Protein AF-A0A060Z5H7-F1 (afdb_monomer_lite)

Foldseek 3Di:
DDDWPDPQQAATDFDPDPVRVVVRVVVCVVDVVSVVRNPVSNVVCCVCCVDPVNVVVVVVVVVVVVVD

pLDDT: mean 89.78, std 14.98, range [41.91, 98.12]

Structure (mmCIF, N/CA/C/O backbone):
data_AF-A0A060Z5H7-F1
#
_entry.id   AF-A0A060Z5H7-F1
#
loop_
_atom_site.group_PDB
_atom_site.id
_atom_site.type_symbol
_atom_site.label_atom_id
_atom_site.label_alt_id
_atom_site.label_comp_id
_atom_site.label_asym_id
_atom_site.label_entity_id
_atom_site.label_seq_id
_atom_site.pdbx_PDB_ins_code
_atom_site.Cartn_x
_atom_site.Cartn_y
_atom_site.Cartn_z
_atom_site.occupancy
_atom_site.B_iso_or_equiv
_atom_site.auth_seq_id
_atom_site.auth_comp_id
_atom_site.auth_asym_id
_atom_site.auth_atom_id
_atom_site.pdbx_PDB_model_num
ATOM 1 N N . LEU A 1 1 ? 18.296 -13.737 -11.774 1.00 46.16 1 LEU A N 1
ATOM 2 C CA . LEU A 1 1 ? 17.557 -12.488 -11.478 1.00 46.16 1 LEU A CA 1
ATOM 3 C C . LEU A 1 1 ? 17.568 -12.311 -9.968 1.00 46.16 1 LEU A C 1
ATOM 5 O O . LEU A 1 1 ? 16.893 -13.057 -9.272 1.00 46.16 1 LEU A O 1
ATOM 9 N N . VAL A 1 2 ? 18.473 -11.473 -9.469 1.00 41.91 2 VAL A N 1
ATOM 10 C CA . VAL A 1 2 ? 18.867 -11.424 -8.054 1.00 41.91 2 VAL A CA 1
ATOM 11 C C . VAL A 1 2 ? 17.932 -10.483 -7.283 1.00 41.91 2 VAL A C 1
ATOM 13 O O . VAL A 1 2 ? 17.721 -9.356 -7.712 1.00 41.91 2 VAL A O 1
ATOM 16 N N . GLY A 1 3 ? 17.387 -10.943 -6.152 1.00 45.78 3 GLY A N 1
ATOM 17 C CA . GLY A 1 3 ? 17.071 -10.078 -5.003 1.00 45.78 3 GLY A CA 1
ATOM 18 C C . GLY A 1 3 ? 15.629 -9.613 -4.766 1.00 45.78 3 GLY A C 1
ATOM 19 O O . GLY A 1 3 ? 15.324 -9.214 -3.649 1.00 45.78 3 GLY A O 1
ATOM 20 N N . ALA A 1 4 ? 14.701 -9.689 -5.722 1.00 46.72 4 ALA A N 1
ATOM 21 C CA . ALA A 1 4 ? 13.336 -9.216 -5.460 1.00 46.72 4 ALA A CA 1
ATOM 22 C C . ALA A 1 4 ? 12.551 -10.209 -4.577 1.00 46.72 4 ALA A C 1
ATOM 24 O O . ALA A 1 4 ? 12.216 -11.315 -5.011 1.00 46.72 4 ALA A O 1
ATOM 25 N N . ARG A 1 5 ? 12.233 -9.816 -3.336 1.00 49.53 5 ARG A N 1
ATOM 26 C CA . ARG A 1 5 ? 11.270 -10.531 -2.486 1.00 49.53 5 ARG A CA 1
ATOM 27 C C . ARG A 1 5 ? 9.866 -10.024 -2.833 1.00 49.53 5 ARG A C 1
ATOM 29 O O . ARG A 1 5 ? 9.490 -8.902 -2.509 1.00 49.53 5 ARG A O 1
ATOM 36 N N . TRP A 1 6 ? 9.108 -10.847 -3.549 1.00 52.84 6 TRP A N 1
ATOM 37 C CA . TRP A 1 6 ? 7.817 -10.472 -4.127 1.00 52.84 6 TRP A CA 1
ATOM 38 C C . TRP A 1 6 ? 6.692 -10.495 -3.077 1.00 52.84 6 TRP A C 1
ATOM 40 O O . TRP A 1 6 ? 6.300 -11.566 -2.624 1.00 52.84 6 TRP A O 1
ATOM 50 N N . TYR A 1 7 ? 6.126 -9.332 -2.738 1.00 59.97 7 TYR A N 1
ATOM 51 C CA . TYR A 1 7 ? 4.869 -9.204 -1.977 1.00 59.97 7 TYR A CA 1
ATOM 52 C C . TYR A 1 7 ? 3.690 -9.047 -2.943 1.00 59.97 7 TYR A C 1
ATOM 54 O O . TYR A 1 7 ? 3.004 -8.029 -2.976 1.00 59.97 7 TYR A O 1
ATOM 62 N N . TRP A 1 8 ? 3.504 -10.080 -3.763 1.00 60.81 8 TRP A N 1
ATOM 63 C CA . TRP A 1 8 ? 2.600 -10.136 -4.916 1.00 60.81 8 TRP A CA 1
ATOM 64 C C . TRP A 1 8 ? 1.154 -9.706 -4.635 1.00 60.81 8 TRP A C 1
ATOM 66 O O . TRP A 1 8 ? 0.471 -9.299 -5.567 1.00 60.81 8 TRP A O 1
ATOM 76 N N . GLU A 1 9 ? 0.698 -9.744 -3.382 1.00 78.94 9 GLU A N 1
ATOM 77 C CA . GLU A 1 9 ? -0.665 -9.344 -3.041 1.00 78.94 9 GLU A CA 1
ATOM 78 C C . GLU A 1 9 ? -0.906 -7.840 -3.209 1.00 78.94 9 GLU A C 1
ATOM 80 O O . GLU A 1 9 ? -1.894 -7.473 -3.824 1.00 78.94 9 GLU A O 1
ATOM 85 N N . THR A 1 10 ? -0.039 -6.950 -2.707 1.00 92.12 10 THR A N 1
ATOM 86 C CA . THR A 1 10 ? -0.368 -5.505 -2.647 1.00 92.12 10 THR A CA 1
ATOM 87 C C . THR A 1 10 ? 0.698 -4.565 -3.198 1.00 92.12 10 THR A C 1
ATOM 89 O O . THR A 1 10 ? 0.473 -3.356 -3.225 1.00 92.12 10 THR A O 1
ATOM 92 N N . GLY A 1 11 ? 1.880 -5.055 -3.581 1.00 92.12 11 GLY A N 1
ATOM 93 C CA . GLY A 1 11 ? 2.995 -4.170 -3.919 1.00 92.12 11 GLY A CA 1
ATOM 94 C C . GLY A 1 11 ? 4.267 -4.883 -4.369 1.00 92.12 11 GLY A C 1
ATOM 95 O O . GLY A 1 11 ? 4.365 -6.106 -4.387 1.00 92.12 11 GLY A O 1
ATOM 96 N N . PHE A 1 12 ? 5.280 -4.093 -4.708 1.00 91.94 12 PHE A N 1
ATOM 97 C CA . PHE A 1 12 ? 6.645 -4.585 -4.856 1.00 91.94 12 PHE A CA 1
ATOM 98 C C . PHE A 1 12 ? 7.508 -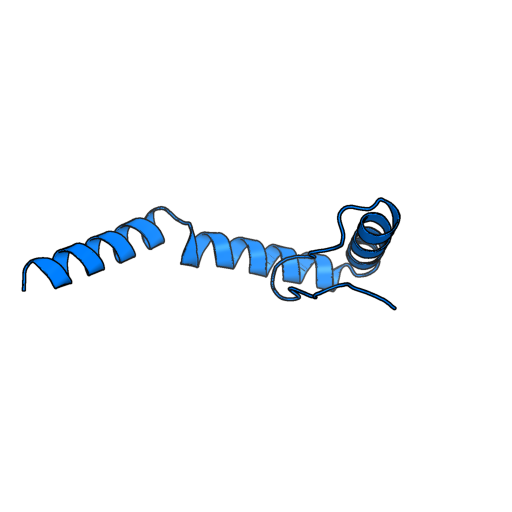4.007 -3.745 1.00 91.94 12 PHE A C 1
ATOM 100 O O . PHE A 1 12 ? 7.397 -2.828 -3.419 1.00 91.94 12 PHE A O 1
ATOM 107 N N . LEU A 1 13 ? 8.386 -4.844 -3.200 1.00 91.19 13 LEU A N 1
ATOM 108 C CA . LEU A 1 13 ? 9.564 -4.390 -2.481 1.00 91.19 13 LEU A CA 1
ATOM 109 C C . LEU A 1 13 ? 10.777 -4.778 -3.317 1.00 91.19 13 LEU A C 1
ATOM 111 O O . LEU A 1 13 ? 10.851 -5.887 -3.853 1.00 91.19 13 LEU A O 1
ATOM 115 N N . CYS A 1 14 ? 11.703 -3.845 -3.450 1.00 89.25 14 CYS A N 1
ATOM 116 C CA . CYS A 1 14 ? 12.935 -4.021 -4.193 1.00 89.25 14 CYS A CA 1
ATOM 117 C C . CYS A 1 14 ? 14.094 -3.416 -3.405 1.00 89.25 14 CYS A C 1
ATOM 119 O O . CYS A 1 14 ? 13.880 -2.653 -2.460 1.00 89.25 14 CYS A O 1
ATOM 121 N N . GLU A 1 15 ? 15.314 -3.749 -3.815 1.00 94.25 15 GLU A N 1
ATOM 122 C CA . GLU A 1 15 ? 16.498 -3.040 -3.338 1.00 94.25 15 GLU A CA 1
ATOM 123 C C . GLU A 1 15 ? 16.361 -1.533 -3.618 1.00 94.25 15 GLU A C 1
ATOM 125 O O . GLU A 1 15 ? 15.744 -1.153 -4.622 1.00 94.25 15 GLU A O 1
ATOM 130 N N . PRO A 1 16 ? 16.927 -0.660 -2.766 1.00 95.12 16 PRO A N 1
ATOM 131 C CA . PRO A 1 16 ? 16.832 0.789 -2.916 1.00 95.12 16 PRO A CA 1
ATOM 132 C C . PRO A 1 16 ? 17.802 1.311 -3.993 1.00 95.12 16 PRO A C 1
ATOM 134 O O . PRO A 1 16 ? 18.534 2.273 -3.773 1.00 95.12 16 PRO A O 1
ATOM 137 N N . THR A 1 17 ? 17.829 0.663 -5.159 1.00 96.81 17 THR A N 1
ATOM 138 C CA . THR A 1 17 ? 18.623 1.067 -6.323 1.00 96.81 17 THR A CA 1
ATOM 139 C C . THR A 1 17 ? 17.714 1.465 -7.479 1.00 96.81 17 THR A C 1
ATOM 141 O O . THR A 1 17 ? 16.576 0.999 -7.598 1.00 96.81 17 THR A O 1
ATOM 144 N N . ALA A 1 18 ? 18.220 2.335 -8.355 1.00 97.75 18 ALA A N 1
ATOM 145 C CA . ALA A 1 18 ? 17.466 2.809 -9.510 1.00 97.75 18 ALA A CA 1
ATOM 146 C C . ALA A 1 18 ? 17.094 1.657 -10.458 1.00 97.75 18 ALA A C 1
ATOM 148 O O . ALA A 1 18 ? 15.992 1.631 -11.003 1.00 97.75 18 ALA A O 1
ATOM 149 N N . GLU A 1 19 ? 17.987 0.681 -10.618 1.00 97.25 19 GLU A N 1
ATOM 150 C CA . GLU A 1 19 ? 17.794 -0.489 -11.472 1.00 97.25 19 GLU A CA 1
ATOM 151 C C . GLU A 1 19 ? 16.702 -1.410 -10.922 1.00 97.25 19 GLU A C 1
ATOM 153 O O . GLU A 1 19 ? 15.822 -1.847 -11.661 1.00 97.25 19 GLU A O 1
ATOM 158 N N . ALA A 1 20 ? 16.718 -1.697 -9.619 1.00 94.69 20 ALA A N 1
ATOM 159 C CA . ALA A 1 20 ? 15.718 -2.572 -9.017 1.00 94.69 20 ALA A CA 1
ATOM 160 C C . ALA A 1 20 ? 14.325 -1.919 -9.025 1.00 94.69 20 ALA A C 1
ATOM 162 O O . ALA A 1 20 ? 13.327 -2.586 -9.315 1.00 94.69 20 ALA A O 1
ATOM 163 N N . PHE A 1 21 ? 14.263 -0.606 -8.780 1.00 95.12 21 PHE A N 1
ATOM 164 C CA . PHE A 1 21 ? 13.026 0.165 -8.869 1.00 95.12 21 PHE A CA 1
ATOM 165 C C . PHE A 1 21 ? 12.479 0.222 -10.302 1.00 95.12 21 PHE A C 1
ATOM 167 O O . PHE A 1 21 ? 11.287 -0.017 -10.511 1.00 95.12 21 PHE A O 1
ATOM 174 N N . SER A 1 22 ? 13.328 0.492 -11.301 1.00 97.25 22 SER A N 1
ATOM 175 C CA . SER A 1 22 ? 12.889 0.587 -12.700 1.00 97.25 22 SER A CA 1
ATOM 176 C C . SER A 1 22 ? 12.322 -0.738 -13.213 1.00 97.25 22 SER A C 1
ATOM 178 O O . SER A 1 22 ? 11.268 -0.734 -13.847 1.00 97.25 22 SER A O 1
ATOM 180 N N . LEU A 1 23 ? 12.930 -1.871 -12.846 1.00 95.75 23 LEU A N 1
ATOM 181 C CA . LEU A 1 23 ? 12.421 -3.207 -13.173 1.00 95.75 23 LEU A CA 1
ATOM 182 C C . LEU A 1 23 ? 11.052 -3.489 -12.530 1.00 95.75 23 LEU A C 1
ATOM 184 O O . LEU A 1 23 ? 10.160 -4.045 -13.178 1.00 95.75 23 LEU A O 1
ATOM 188 N N . ALA A 1 24 ? 10.855 -3.100 -11.266 1.00 93.88 24 ALA A N 1
ATOM 189 C CA . ALA A 1 24 ? 9.565 -3.250 -10.589 1.00 93.88 24 ALA A CA 1
ATOM 190 C C . ALA A 1 24 ? 8.472 -2.392 -11.255 1.00 93.88 24 ALA A C 1
ATOM 192 O O . ALA A 1 24 ? 7.358 -2.868 -11.492 1.00 93.88 24 ALA A O 1
ATOM 193 N N . MET A 1 25 ? 8.806 -1.148 -11.611 1.00 95.06 25 MET A N 1
ATOM 194 C CA . MET A 1 25 ? 7.898 -0.225 -12.294 1.00 95.06 25 MET A CA 1
ATOM 195 C C . MET A 1 25 ? 7.554 -0.682 -13.714 1.00 95.06 25 MET A C 1
ATOM 197 O O . MET A 1 25 ? 6.387 -0.633 -14.103 1.00 95.06 25 MET A O 1
ATOM 201 N N . GLU A 1 26 ? 8.533 -1.171 -14.478 1.00 96.38 26 GLU A N 1
ATOM 202 C CA . GLU A 1 26 ? 8.320 -1.723 -15.818 1.00 96.38 26 GLU A CA 1
ATOM 203 C C . GLU A 1 26 ? 7.328 -2.890 -15.776 1.00 96.38 26 GLU A C 1
ATOM 205 O O . GLU A 1 26 ? 6.369 -2.918 -16.551 1.00 96.38 26 GLU A O 1
ATOM 210 N N . LYS A 1 27 ? 7.508 -3.819 -14.829 1.00 91.69 27 LYS A N 1
ATOM 211 C CA . LYS A 1 27 ? 6.594 -4.949 -14.629 1.00 91.69 27 LYS A CA 1
ATOM 212 C C . LYS A 1 27 ? 5.175 -4.484 -14.297 1.00 91.69 27 LYS A C 1
ATOM 214 O O . LYS A 1 27 ? 4.225 -4.978 -14.899 1.00 91.69 27 LYS A O 1
ATOM 219 N N . LEU A 1 28 ? 5.030 -3.517 -13.387 1.00 93.38 28 LEU A N 1
ATOM 220 C CA . LEU A 1 28 ? 3.727 -2.944 -13.033 1.00 93.38 28 LEU A CA 1
ATOM 221 C C . LEU A 1 28 ? 3.052 -2.249 -14.225 1.00 93.38 28 LEU A C 1
ATOM 223 O O . LEU A 1 28 ? 1.832 -2.282 -14.364 1.00 93.38 28 LEU A O 1
ATOM 227 N N . PHE A 1 29 ? 3.830 -1.575 -15.073 1.00 95.50 29 PHE A N 1
ATOM 228 C CA . PHE A 1 29 ? 3.298 -0.818 -16.201 1.00 95.50 29 PHE A CA 1
ATOM 229 C C . PHE A 1 29 ? 2.877 -1.716 -17.369 1.00 95.50 29 PHE A C 1
ATOM 231 O O . PHE A 1 29 ? 1.847 -1.452 -17.993 1.00 95.50 29 PHE A O 1
ATOM 238 N N . ARG A 1 30 ? 3.654 -2.772 -17.647 1.00 96.56 30 ARG A N 1
ATOM 239 C CA . ARG A 1 30 ? 3.419 -3.709 -18.757 1.00 96.56 30 ARG A CA 1
ATOM 240 C C . ARG A 1 30 ? 2.233 -4.641 -18.548 1.00 96.56 30 ARG A C 1
ATOM 242 O O . ARG A 1 30 ? 1.689 -5.118 -19.539 1.00 96.56 30 ARG A O 1
ATOM 249 N N . ASP A 1 31 ? 1.833 -4.890 -17.304 1.00 95.00 31 ASP A N 1
ATOM 250 C CA . ASP A 1 31 ? 0.702 -5.757 -16.974 1.00 95.00 31 ASP A CA 1
ATOM 251 C C . ASP A 1 31 ? -0.446 -4.950 -16.328 1.00 95.00 31 ASP A C 1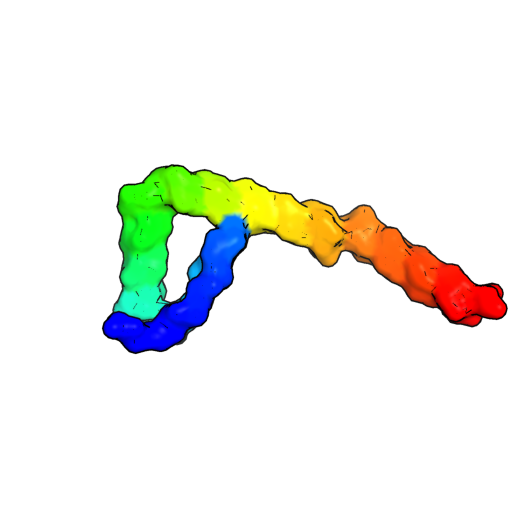
ATOM 253 O O . ASP A 1 31 ? -0.455 -4.701 -15.115 1.00 95.00 31 ASP A O 1
ATOM 257 N N . PRO A 1 32 ? -1.447 -4.517 -17.123 1.00 95.81 32 PRO A N 1
ATOM 258 C CA . PRO A 1 32 ? -2.588 -3.768 -16.611 1.00 95.81 32 PRO A CA 1
ATOM 259 C C . PRO A 1 32 ? -3.442 -4.549 -15.610 1.00 95.81 32 PRO A C 1
ATOM 261 O O . PRO A 1 32 ? -4.098 -3.920 -14.778 1.00 95.81 32 PRO A O 1
ATOM 264 N N . GLN A 1 33 ? -3.480 -5.882 -15.711 1.00 94.94 33 GLN A N 1
ATOM 265 C CA . GLN A 1 33 ? -4.282 -6.719 -14.826 1.00 94.94 33 GLN A CA 1
ATOM 266 C C . GLN A 1 33 ? -3.622 -6.797 -13.453 1.00 94.94 33 GLN A C 1
ATOM 268 O O . GLN A 1 33 ? -4.250 -6.432 -12.462 1.00 94.94 33 GLN A O 1
ATOM 273 N N . LEU A 1 34 ? -2.326 -7.106 -13.423 1.00 92.75 34 LEU A N 1
ATOM 274 C CA . LEU A 1 34 ? -1.510 -7.075 -12.213 1.00 92.75 34 LEU A CA 1
ATOM 275 C C . LEU A 1 34 ? -1.627 -5.733 -11.480 1.00 92.75 34 LEU A C 1
ATOM 277 O O . LEU A 1 34 ? -1.868 -5.698 -10.276 1.00 92.75 34 LEU A O 1
ATOM 281 N N . ARG A 1 35 ? -1.527 -4.613 -12.208 1.00 93.62 35 ARG A N 1
ATOM 282 C CA . ARG A 1 35 ? -1.683 -3.272 -11.626 1.00 93.62 35 ARG A CA 1
ATOM 283 C C . ARG A 1 35 ? -3.049 -3.062 -10.971 1.00 93.62 35 ARG A C 1
ATOM 285 O O . ARG A 1 35 ? -3.121 -2.447 -9.906 1.00 93.62 35 ARG A O 1
ATOM 292 N N . ARG A 1 36 ? -4.132 -3.537 -11.598 1.00 95.62 36 ARG A N 1
ATOM 293 C CA . ARG A 1 36 ? -5.484 -3.452 -11.022 1.00 95.62 36 ARG A CA 1
ATOM 294 C C . ARG A 1 36 ? -5.603 -4.315 -9.774 1.00 95.62 36 ARG A C 1
ATOM 296 O O . ARG A 1 36 ? -6.075 -3.817 -8.754 1.00 95.62 36 ARG A O 1
ATOM 303 N N . ASP A 1 37 ? -5.139 -5.553 -9.848 1.00 94.56 37 ASP A N 1
ATOM 304 C CA . ASP A 1 37 ? -5.269 -6.530 -8.768 1.00 94.56 37 ASP A CA 1
ATOM 305 C C . ASP A 1 37 ? -4.485 -6.091 -7.530 1.00 94.56 37 ASP A C 1
ATOM 307 O O . ASP A 1 37 ? -5.049 -6.015 -6.438 1.00 94.56 37 ASP A O 1
ATOM 311 N N . MET A 1 38 ? -3.232 -5.660 -7.710 1.00 94.94 38 MET A N 1
ATOM 312 C CA . MET A 1 38 ? -2.410 -5.118 -6.623 1.00 94.94 38 MET A CA 1
ATOM 313 C C . MET A 1 38 ? -3.045 -3.872 -5.992 1.00 94.94 38 MET A C 1
ATOM 315 O O . MET A 1 38 ? -3.046 -3.725 -4.771 1.00 94.94 38 MET A O 1
ATOM 319 N N . GLY A 1 39 ? -3.631 -2.981 -6.801 1.00 94.88 39 GLY A N 1
ATOM 320 C CA . GLY A 1 39 ? -4.329 -1.794 -6.300 1.00 94.88 39 GLY A CA 1
ATOM 321 C C . GLY A 1 39 ? -5.578 -2.134 -5.477 1.00 94.88 39 GLY A C 1
ATOM 322 O O . GLY A 1 39 ? -5.812 -1.538 -4.422 1.00 94.88 39 GLY A O 1
ATOM 323 N N . GLN A 1 40 ? -6.371 -3.112 -5.924 1.00 97.25 40 GLN A N 1
ATOM 324 C CA . GLN A 1 40 ? -7.558 -3.578 -5.200 1.00 97.25 40 GLN A CA 1
ATOM 325 C C . GLN A 1 40 ? -7.189 -4.268 -3.887 1.00 97.25 40 GLN A C 1
ATOM 327 O O . GLN A 1 40 ? -7.785 -3.984 -2.846 1.00 97.25 40 GLN A O 1
ATOM 332 N N . ALA A 1 41 ? -6.189 -5.142 -3.919 1.00 95.38 41 ALA A N 1
ATOM 333 C CA . ALA A 1 41 ? -5.694 -5.828 -2.738 1.00 95.38 41 ALA A CA 1
ATOM 334 C C . ALA A 1 41 ? -5.056 -4.849 -1.738 1.00 95.38 41 ALA A C 1
ATOM 336 O O . ALA A 1 41 ? -5.322 -4.938 -0.540 1.00 95.38 41 ALA A O 1
ATOM 337 N N . GLY A 1 42 ? -4.305 -3.849 -2.215 1.00 95.00 42 GLY A N 1
ATOM 338 C CA . GLY A 1 42 ? -3.777 -2.765 -1.383 1.00 95.00 42 GLY A CA 1
ATOM 339 C C . GLY A 1 42 ? -4.883 -1.983 -0.671 1.00 95.00 42 GLY A C 1
ATOM 340 O O . GLY A 1 42 ? -4.817 -1.788 0.544 1.00 95.00 42 GLY A O 1
ATOM 341 N N . ARG A 1 43 ? -5.948 -1.608 -1.395 1.00 97.06 43 ARG A N 1
ATOM 342 C CA . ARG A 1 43 ? -7.127 -0.951 -0.803 1.00 97.06 43 ARG A CA 1
ATOM 343 C C . ARG A 1 43 ? -7.776 -1.818 0.274 1.00 97.06 43 ARG A C 1
ATOM 345 O O . ARG A 1 43 ? -8.033 -1.326 1.371 1.00 97.06 43 ARG A O 1
ATOM 352 N N . ARG A 1 44 ? -8.014 -3.095 -0.031 1.00 96.44 44 ARG A N 1
ATOM 353 C CA . ARG A 1 44 ? -8.632 -4.047 0.897 1.00 96.44 44 ARG A CA 1
ATOM 354 C C . ARG A 1 44 ? -7.807 -4.199 2.173 1.00 96.44 44 ARG A C 1
ATOM 356 O O . ARG A 1 44 ? -8.343 -4.079 3.267 1.00 96.44 44 ARG A O 1
ATOM 363 N N . ARG A 1 45 ? -6.487 -4.354 2.043 1.00 95.44 45 ARG A N 1
ATOM 364 C CA . ARG A 1 45 ? -5.569 -4.460 3.184 1.00 95.44 45 ARG A CA 1
ATOM 365 C C . ARG A 1 45 ? -5.651 -3.244 4.107 1.00 95.44 45 ARG A C 1
ATOM 367 O O . ARG A 1 45 ? -5.654 -3.412 5.323 1.00 95.44 45 ARG A O 1
ATOM 374 N N . VAL A 1 46 ? -5.715 -2.032 3.548 1.00 95.75 46 VAL A N 1
ATOM 375 C CA . VAL A 1 46 ? -5.884 -0.807 4.347 1.00 95.75 46 VAL A CA 1
ATOM 376 C C . VAL A 1 46 ? -7.208 -0.835 5.102 1.00 95.75 46 VAL A C 1
ATOM 378 O O . VAL A 1 46 ? -7.215 -0.613 6.308 1.00 95.75 46 VAL A O 1
ATOM 381 N N . GLN A 1 47 ? -8.307 -1.164 4.423 1.00 96.50 47 GLN A N 1
ATOM 382 C CA . GLN A 1 47 ? -9.633 -1.234 5.040 1.00 96.50 47 GLN A CA 1
ATOM 383 C C . GLN A 1 47 ? -9.698 -2.268 6.172 1.00 96.50 47 GLN A C 1
ATOM 385 O O . GLN A 1 47 ? -10.227 -1.974 7.237 1.00 96.50 47 GLN A O 1
ATOM 390 N N . GLU A 1 48 ? -9.118 -3.449 5.976 1.00 95.75 48 GLU A N 1
ATOM 391 C CA . GLU A 1 48 ? -9.221 -4.560 6.928 1.00 95.75 48 GLU A CA 1
ATOM 392 C C . GLU A 1 48 ? -8.250 -4.470 8.110 1.00 95.75 48 GLU A C 1
ATOM 394 O O . GLU A 1 48 ? -8.483 -5.102 9.139 1.00 95.75 48 GLU A O 1
ATOM 399 N N . LYS A 1 49 ? -7.114 -3.777 7.959 1.00 94.94 49 LYS A N 1
ATOM 400 C CA . LYS A 1 49 ? -6.022 -3.821 8.952 1.00 94.94 49 LYS A CA 1
ATOM 401 C C . LYS A 1 49 ? -5.612 -2.465 9.506 1.00 94.94 49 LYS A C 1
ATOM 403 O O . LYS A 1 49 ? -5.011 -2.427 10.573 1.00 94.94 49 LYS A O 1
ATOM 408 N N . PHE A 1 50 ? -5.895 -1.381 8.790 1.00 95.50 50 PHE A N 1
ATOM 409 C CA . PHE A 1 50 ? -5.395 -0.041 9.111 1.00 95.50 50 PHE A CA 1
ATOM 410 C C . PHE A 1 50 ? -6.499 1.026 9.112 1.00 95.50 50 PHE A C 1
ATOM 412 O O . PHE A 1 50 ? -6.201 2.217 9.189 1.00 95.50 50 PHE A O 1
ATOM 419 N N . SER A 1 51 ? -7.767 0.626 9.003 1.00 96.75 51 SER A N 1
ATOM 420 C CA . SER A 1 51 ? -8.901 1.534 9.148 1.00 96.75 51 SER A CA 1
ATOM 421 C C . SER A 1 51 ? -9.144 1.875 10.616 1.00 96.75 51 SER A C 1
ATOM 423 O O . SER A 1 51 ? -8.711 1.158 11.521 1.00 96.75 51 SER A O 1
ATOM 425 N N . LEU A 1 52 ? -9.877 2.968 10.849 1.00 97.69 52 LEU A N 1
ATOM 426 C CA . LEU A 1 52 ? -10.329 3.318 12.193 1.00 97.69 52 LEU A CA 1
ATOM 427 C C . LEU A 1 52 ? -11.197 2.205 12.793 1.00 97.69 52 LEU A C 1
ATOM 429 O O . LEU A 1 52 ? -11.047 1.903 13.966 1.00 97.69 52 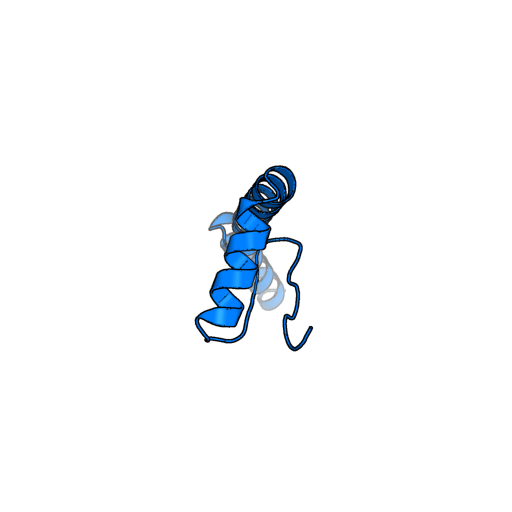LEU A O 1
ATOM 433 N N . GLU A 1 53 ? -12.040 1.565 11.982 1.00 97.94 53 GLU A N 1
ATOM 434 C CA . GLU A 1 53 ? -12.864 0.421 12.389 1.00 97.94 53 GLU A CA 1
ATOM 435 C C . GLU A 1 53 ? -11.996 -0.760 12.845 1.00 97.94 53 GLU A C 1
ATOM 437 O O . GLU A 1 53 ? -12.111 -1.198 13.986 1.00 97.94 53 GLU A O 1
ATOM 442 N N . ALA A 1 54 ? -11.030 -1.186 12.021 1.00 97.56 54 ALA A N 1
ATOM 443 C CA . ALA A 1 54 ? -10.105 -2.262 12.379 1.00 97.56 54 ALA A CA 1
ATOM 444 C C . ALA A 1 54 ? -9.299 -1.938 13.649 1.00 97.56 54 ALA A C 1
ATOM 446 O 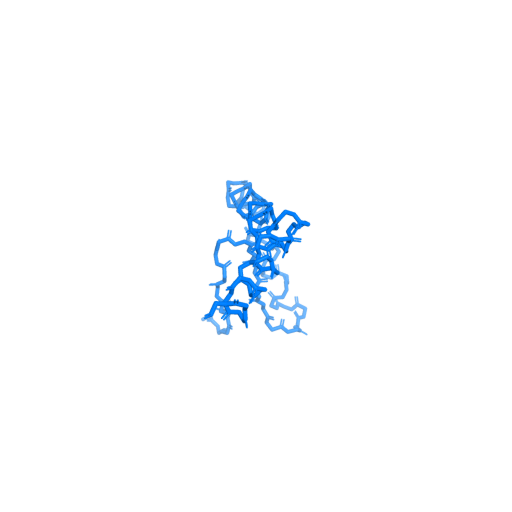O . ALA A 1 54 ? -9.062 -2.815 14.480 1.00 97.56 54 ALA A O 1
ATOM 447 N N . PHE A 1 55 ? -8.887 -0.678 13.817 1.00 97.75 55 PHE A N 1
ATOM 448 C CA . PHE A 1 55 ? -8.227 -0.211 15.033 1.00 97.75 55 PHE A CA 1
ATOM 449 C C . PHE A 1 55 ? -9.155 -0.278 16.256 1.00 97.75 55 PHE A C 1
ATOM 451 O O . PHE A 1 55 ? -8.760 -0.815 17.293 1.00 97.75 55 PHE A O 1
ATOM 458 N N . SER A 1 56 ? -10.378 0.243 16.142 1.00 98.12 56 SER A N 1
ATOM 459 C CA . SER A 1 56 ? -11.379 0.245 17.209 1.00 98.12 56 SER A CA 1
ATOM 460 C C . SER A 1 56 ? -11.726 -1.170 17.663 1.00 98.12 56 SER A C 1
ATOM 462 O O . SER A 1 56 ? -11.729 -1.426 18.867 1.00 98.12 56 SER A O 1
ATOM 464 N N . ASP A 1 57 ? -11.927 -2.099 16.728 1.00 97.81 57 ASP A N 1
ATOM 465 C CA . ASP A 1 57 ? -12.217 -3.505 17.022 1.00 97.81 57 ASP A CA 1
ATOM 466 C C . ASP A 1 57 ? -11.064 -4.180 17.772 1.00 97.81 57 ASP A C 1
ATOM 468 O O . ASP A 1 57 ? -11.268 -4.865 18.779 1.00 97.81 57 ASP A O 1
ATOM 472 N N . GLN A 1 58 ? -9.826 -3.957 17.316 1.00 97.31 58 GLN A N 1
ATOM 473 C CA . GLN A 1 58 ? -8.637 -4.486 17.983 1.00 97.31 58 GLN A CA 1
ATOM 474 C C . GLN A 1 58 ? -8.498 -3.935 19.402 1.00 97.31 58 GLN A C 1
ATOM 476 O O . GLN A 1 58 ? -8.288 -4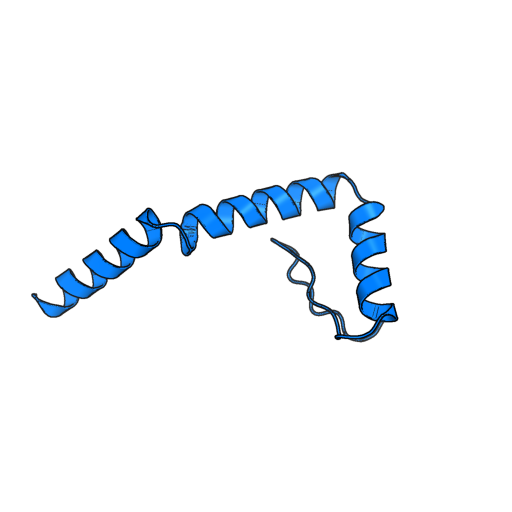.710 20.340 1.00 97.31 58 GLN A O 1
ATOM 481 N N . LEU A 1 59 ? -8.633 -2.616 19.570 1.00 97.62 59 LEU A N 1
ATOM 482 C CA . LEU A 1 59 ? -8.555 -1.955 20.870 1.00 97.62 59 LEU A CA 1
ATOM 483 C C . LEU A 1 59 ? -9.632 -2.479 21.822 1.00 97.62 59 LEU A C 1
ATOM 485 O O . LEU A 1 59 ? -9.322 -2.847 22.955 1.00 97.62 59 LEU A O 1
ATOM 489 N N . HIS A 1 60 ? -10.875 -2.568 21.352 1.00 97.81 60 HIS A N 1
ATOM 490 C CA . HIS A 1 60 ? -11.984 -3.106 22.129 1.00 97.81 60 HIS A CA 1
ATOM 491 C C . HIS A 1 60 ? -11.705 -4.546 22.581 1.00 97.81 60 HIS A C 1
ATOM 493 O O . HIS A 1 60 ? -11.847 -4.864 23.763 1.00 97.81 60 HIS A O 1
ATOM 499 N N . GLY A 1 61 ? -11.205 -5.394 21.678 1.00 97.50 61 GLY A N 1
ATOM 500 C CA . GLY A 1 61 ? -10.801 -6.761 22.002 1.00 97.50 61 GLY A CA 1
ATOM 501 C C . GLY A 1 61 ? -9.675 -6.845 23.041 1.00 97.50 61 GLY A C 1
ATOM 502 O O . GLY A 1 61 ? -9.678 -7.752 23.873 1.00 97.50 61 GLY A O 1
ATOM 503 N N . TYR A 1 62 ? -8.715 -5.912 23.042 1.00 97.88 62 TYR A N 1
ATOM 504 C CA . TYR A 1 62 ? -7.710 -5.837 24.110 1.00 97.88 62 TYR A CA 1
ATOM 505 C C . TYR A 1 62 ? -8.327 -5.450 25.455 1.00 97.88 62 TYR A C 1
ATOM 507 O O . TYR A 1 62 ? -8.015 -6.097 26.450 1.00 97.88 62 TYR A O 1
ATOM 515 N N . ILE A 1 63 ? -9.216 -4.453 25.484 1.00 98.06 63 ILE A N 1
ATOM 516 C CA . ILE A 1 63 ? -9.887 -4.014 26.716 1.00 98.06 63 ILE A CA 1
ATOM 517 C C . ILE A 1 63 ? -10.682 -5.171 27.330 1.00 98.06 63 ILE A C 1
ATOM 519 O O . ILE A 1 63 ? -10.474 -5.488 28.497 1.00 98.06 63 ILE A O 1
ATOM 523 N N . LEU A 1 64 ? -11.507 -5.866 26.538 1.00 98.00 64 LEU A N 1
ATOM 524 C CA . LEU A 1 64 ? -12.312 -6.995 27.020 1.00 98.00 64 LEU A CA 1
ATOM 525 C C . LEU A 1 64 ? -11.474 -8.132 27.616 1.00 98.00 64 LEU A C 1
ATOM 527 O O . LEU A 1 64 ? -11.934 -8.795 28.542 1.00 98.00 64 LEU A O 1
ATOM 531 N N . ARG A 1 65 ? -10.266 -8.375 27.092 1.00 97.38 65 ARG A N 1
ATOM 532 C CA . ARG A 1 65 ? -9.341 -9.389 27.627 1.00 97.38 65 ARG A CA 1
ATOM 533 C C . ARG A 1 65 ? -8.686 -8.987 28.945 1.00 97.38 65 ARG A C 1
ATOM 535 O O . ARG A 1 65 ? -8.213 -9.864 29.650 1.00 97.38 65 ARG A O 1
ATOM 542 N N . LEU A 1 66 ? -8.591 -7.691 29.234 1.00 97.06 66 LEU A N 1
ATOM 543 C CA . LEU A 1 66 ? -7.982 -7.183 30.466 1.00 97.06 66 LEU A CA 1
ATOM 544 C C . LEU A 1 66 ? -8.997 -7.031 31.604 1.00 97.06 66 LEU A C 1
ATOM 546 O O . LEU A 1 66 ? -8.598 -6.960 32.761 1.00 97.06 66 LEU A O 1
ATOM 550 N N . THR A 1 67 ? -10.288 -6.924 31.280 1.00 95.06 67 THR A N 1
ATOM 551 C CA . THR A 1 67 ? -11.363 -6.686 32.257 1.00 95.06 67 THR A CA 1
ATOM 552 C C . THR A 1 67 ? -12.170 -7.934 32.621 1.00 95.06 67 THR A C 1
ATOM 554 O O . THR A 1 67 ? -13.102 -7.823 33.414 1.00 95.06 67 THR A O 1
ATOM 557 N N . GLN A 1 68 ? -11.861 -9.085 32.021 1.00 74.81 68 GLN A N 1
ATOM 558 C CA . GLN A 1 68 ? -12.401 -10.405 32.372 1.00 74.81 68 GLN A CA 1
ATOM 559 C C . GLN A 1 68 ? -11.331 -11.211 33.101 1.00 74.81 68 GLN A C 1
ATOM 561 O O . GLN A 1 68 ? -11.706 -11.935 34.047 1.00 74.81 68 GLN A O 1
#

Secondary structure (DSSP, 8-state):
-------TTT-----SSHHHHHHHHHHHHH-HHHHHHHHHHHHHHHHHHSSHHHHHHHHHHHHHHH--

Sequence (68 aa):
LVGARWYWETGFLCEPTAEAFSLAMEKLFRDPQLRRDMGQAG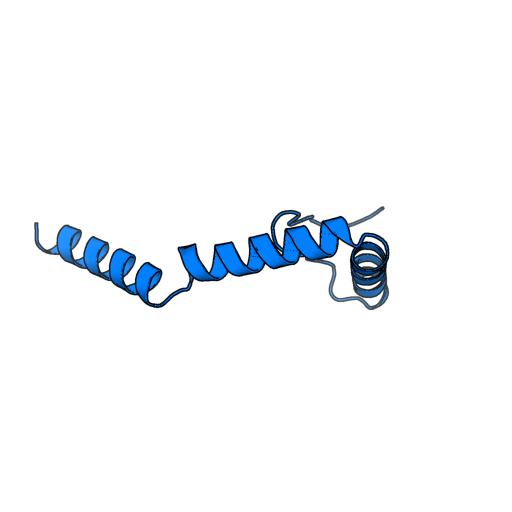RRRVQEKFSLEAFSDQLHGYILRLTQ

Radius of gyration: 17.52 Å; chains: 1; bounding box: 32×16×51 Å

Organism: Oncorhynchus mykiss (NCBI:txid8022)

InterPro domains:
  IPR027054 Mannosyltransferase ALG2 [PTHR45918] (9-66)